Protein AF-A0A7C0VNJ1-F1 (afdb_monomer_lite)

Foldseek 3Di:
DVVVLVVLLVVLVVQLVVLVVVDPPVPPDCVVSVVSVVSNVVSVVVNVVSVVVVVVVVVVVVD

Structure (mmCIF, N/CA/C/O backbone):
data_AF-A0A7C0VNJ1-F1
#
_entry.id   AF-A0A7C0VNJ1-F1
#
loop_
_atom_site.group_PDB
_atom_site.id
_atom_site.type_symbol
_atom_site.label_atom_id
_atom_site.label_alt_id
_atom_site.label_comp_id
_atom_site.label_asym_id
_atom_site.label_entity_id
_atom_site.label_seq_id
_atom_site.pdbx_PDB_ins_code
_atom_site.Cartn_x
_atom_site.Cartn_y
_atom_site.Cartn_z
_atom_site.occupancy
_atom_site.B_iso_or_equiv
_atom_site.auth_seq_id
_atom_site.auth_comp_id
_atom_site.auth_asym_id
_atom_site.auth_atom_id
_atom_site.pdbx_PDB_model_num
ATOM 1 N N . MET A 1 1 ? -20.283 2.193 9.062 1.00 63.22 1 MET A N 1
ATOM 2 C CA . MET A 1 1 ? -18.949 2.384 8.440 1.00 63.22 1 MET A CA 1
ATOM 3 C C . MET A 1 1 ? -18.298 1.108 7.890 1.00 63.22 1 MET A C 1
ATOM 5 O O . MET A 1 1 ? -17.543 1.206 6.932 1.00 63.22 1 MET A O 1
ATOM 9 N N . GLN A 1 2 ? -18.562 -0.091 8.432 1.00 69.69 2 GLN A N 1
ATOM 10 C CA . GLN A 1 2 ? -17.794 -1.295 8.059 1.00 69.69 2 GLN A CA 1
ATOM 11 C C . GLN A 1 2 ? -17.889 -1.704 6.577 1.00 69.69 2 GLN A C 1
ATOM 13 O O . GLN A 1 2 ? -16.876 -2.092 6.005 1.00 69.69 2 GLN A O 1
ATOM 18 N N . LYS A 1 3 ? -19.061 -1.559 5.938 1.00 77.69 3 LYS A N 1
ATOM 19 C CA . LYS A 1 3 ? -19.234 -1.838 4.498 1.00 77.69 3 LYS A CA 1
ATOM 20 C C . LYS A 1 3 ? -18.365 -0.920 3.631 1.00 77.69 3 LYS A C 1
ATOM 22 O O . LYS A 1 3 ? -17.608 -1.414 2.809 1.00 77.69 3 LYS A O 1
ATOM 27 N N . VAL A 1 4 ? -18.396 0.390 3.897 1.00 81.44 4 VAL A N 1
ATOM 28 C CA . VAL A 1 4 ? -17.561 1.392 3.206 1.00 81.44 4 VAL A CA 1
ATOM 29 C C . VAL A 1 4 ? -16.077 1.090 3.401 1.00 81.44 4 VAL A C 1
ATOM 31 O O . VAL A 1 4 ? -15.324 1.071 2.435 1.00 81.44 4 VAL A O 1
ATOM 34 N N . ARG A 1 5 ? -15.660 0.770 4.632 1.00 80.50 5 ARG A N 1
ATOM 35 C CA . ARG A 1 5 ? -14.275 0.384 4.933 1.00 80.50 5 ARG A CA 1
ATOM 36 C C . ARG A 1 5 ? -13.841 -0.839 4.124 1.00 80.50 5 ARG A C 1
ATOM 38 O O . ARG A 1 5 ? -12.756 -0.838 3.557 1.00 80.50 5 ARG A O 1
ATOM 45 N N . ASN A 1 6 ? -14.695 -1.858 4.037 1.00 84.69 6 ASN A N 1
ATOM 46 C CA . ASN A 1 6 ? -14.395 -3.068 3.276 1.00 84.69 6 ASN A CA 1
ATOM 47 C C . ASN A 1 6 ? -14.267 -2.778 1.773 1.00 84.69 6 ASN A C 1
ATOM 49 O O . ASN A 1 6 ? -13.339 -3.263 1.133 1.00 84.69 6 ASN A O 1
ATOM 53 N N . THR A 1 7 ? -15.144 -1.930 1.228 1.00 88.38 7 THR A N 1
ATOM 54 C CA . THR A 1 7 ? -15.072 -1.484 -0.170 1.00 88.38 7 THR A CA 1
ATOM 55 C C . THR A 1 7 ? -13.791 -0.702 -0.451 1.00 88.38 7 THR A C 1
ATOM 57 O O . THR A 1 7 ? -13.147 -0.955 -1.463 1.00 88.38 7 THR A O 1
ATOM 60 N N . VAL A 1 8 ? -13.378 0.206 0.440 1.00 87.81 8 VAL A N 1
ATOM 61 C CA . VAL A 1 8 ? -12.142 0.984 0.252 1.00 87.81 8 VAL A CA 1
ATOM 62 C C . VAL A 1 8 ? -10.898 0.105 0.356 1.00 87.81 8 VAL A C 1
ATOM 64 O O . VAL A 1 8 ? -9.992 0.264 -0.453 1.00 87.81 8 VAL A O 1
ATOM 67 N N . ILE A 1 9 ? -10.858 -0.859 1.282 1.00 87.50 9 ILE A N 1
ATOM 68 C CA . ILE A 1 9 ? -9.751 -1.827 1.361 1.00 87.50 9 ILE A CA 1
ATOM 69 C C . ILE A 1 9 ? -9.671 -2.658 0.073 1.00 87.50 9 ILE A C 1
ATOM 71 O O . ILE A 1 9 ? -8.584 -2.842 -0.471 1.00 87.50 9 ILE A O 1
ATOM 75 N N . MET A 1 10 ? -10.813 -3.114 -0.452 1.00 90.19 10 MET A N 1
ATOM 76 C CA . MET A 1 10 ? -10.872 -3.864 -1.710 1.00 90.19 10 MET A CA 1
ATOM 77 C C . MET A 1 10 ? -10.392 -3.023 -2.905 1.00 90.19 10 MET A C 1
ATOM 79 O O . MET A 1 10 ? -9.607 -3.502 -3.721 1.00 90.19 10 MET A O 1
ATOM 83 N N . LEU A 1 11 ? -10.806 -1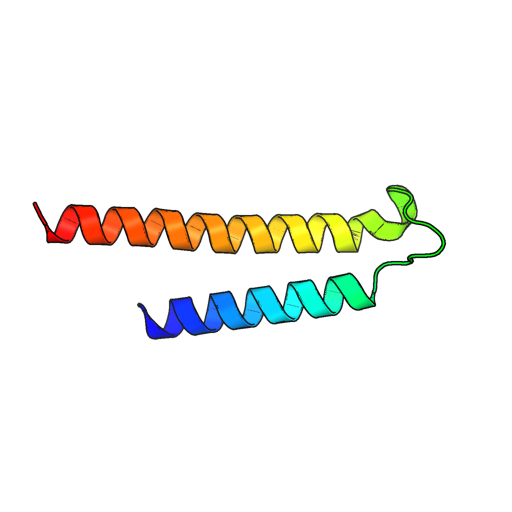.755 -2.981 1.00 91.19 11 LEU A N 1
ATOM 84 C CA . LEU A 1 11 ? -10.345 -0.804 -3.998 1.00 91.19 11 LEU A CA 1
ATOM 85 C C . LEU 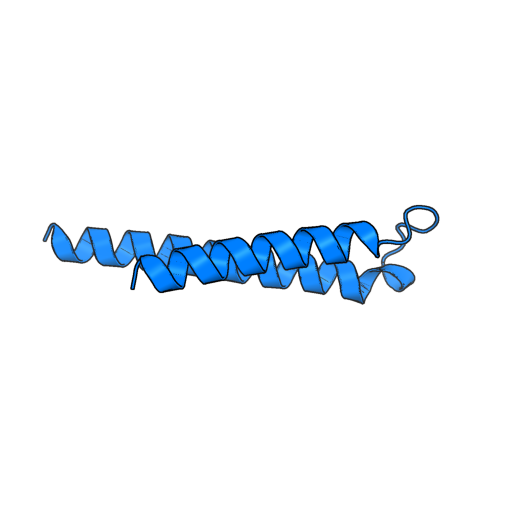A 1 11 ? -8.841 -0.536 -3.888 1.00 91.19 11 LEU A C 1
ATOM 87 O O . LEU A 1 11 ? -8.140 -0.580 -4.894 1.00 91.19 11 LEU A O 1
ATOM 91 N N . ALA A 1 12 ? -8.330 -0.311 -2.677 1.00 88.31 12 ALA A N 1
ATOM 92 C CA . ALA A 1 12 ? -6.907 -0.094 -2.438 1.00 88.31 12 ALA A CA 1
ATOM 93 C C . ALA A 1 12 ? -6.072 -1.307 -2.878 1.00 88.31 12 ALA A C 1
ATOM 95 O O . ALA A 1 12 ? -5.050 -1.137 -3.540 1.00 88.31 12 ALA A O 1
ATOM 96 N N . ALA A 1 13 ? -6.535 -2.528 -2.589 1.00 88.56 13 ALA A N 1
ATOM 97 C CA . ALA A 1 13 ? -5.884 -3.755 -3.043 1.00 88.56 13 ALA A CA 1
ATOM 98 C C . ALA A 1 13 ? -5.864 -3.871 -4.579 1.00 88.56 13 ALA A C 1
ATOM 100 O O . ALA A 1 13 ? -4.824 -4.186 -5.156 1.00 88.56 13 ALA A O 1
ATOM 101 N N . LEU A 1 14 ? -6.976 -3.553 -5.252 1.00 92.81 14 LEU A N 1
ATOM 102 C CA . LEU A 1 14 ? -7.047 -3.521 -6.718 1.00 92.81 14 LEU A CA 1
ATOM 103 C C . LEU A 1 14 ? -6.085 -2.495 -7.325 1.00 92.81 14 LEU A C 1
ATOM 105 O O . LEU A 1 14 ? -5.404 -2.792 -8.305 1.00 92.81 14 LEU A O 1
ATOM 109 N N . VAL A 1 15 ? -5.988 -1.304 -6.732 1.00 89.94 15 VAL A N 1
ATOM 110 C CA . VAL A 1 15 ? -5.062 -0.262 -7.193 1.00 89.94 15 VAL A CA 1
ATOM 111 C C . VAL A 1 15 ? -3.609 -0.695 -7.002 1.00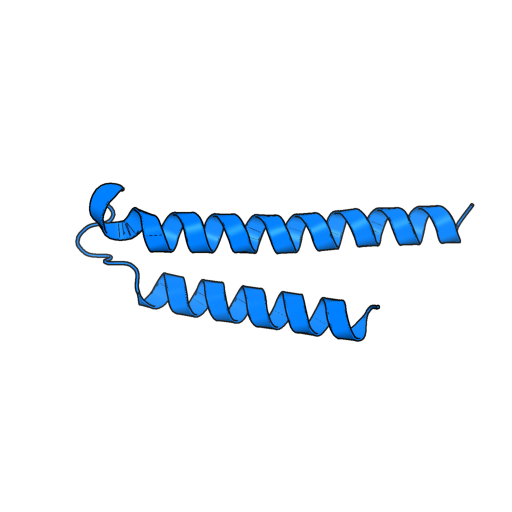 89.94 15 VAL A C 1
ATOM 113 O O . VAL A 1 15 ? 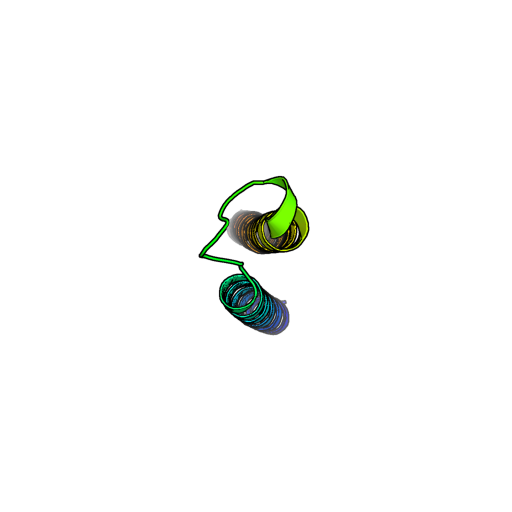-2.793 -0.468 -7.893 1.00 89.94 15 VAL A O 1
ATOM 116 N N . ILE A 1 16 ? -3.275 -1.352 -5.886 1.00 89.81 16 ILE A N 1
ATOM 117 C CA . ILE A 1 16 ? -1.933 -1.910 -5.663 1.00 89.81 16 ILE A CA 1
ATOM 118 C C . ILE A 1 16 ? -1.605 -2.953 -6.736 1.00 89.81 16 ILE A C 1
ATOM 120 O O . ILE A 1 16 ? -0.532 -2.884 -7.328 1.00 89.81 16 ILE A O 1
ATOM 124 N N . LEU A 1 17 ? -2.532 -3.867 -7.040 1.00 91.19 17 LEU A N 1
ATOM 125 C CA . LEU A 1 17 ? -2.347 -4.863 -8.100 1.00 91.19 17 LEU A CA 1
ATOM 126 C C . LEU A 1 17 ? -2.137 -4.209 -9.472 1.00 91.19 17 LEU A C 1
ATOM 128 O O . LEU A 1 17 ? -1.208 -4.573 -10.185 1.00 91.19 17 LEU A O 1
ATOM 132 N N . ALA A 1 18 ? -2.940 -3.202 -9.821 1.00 90.19 18 ALA A N 1
ATOM 133 C CA . ALA A 1 18 ? -2.775 -2.467 -11.073 1.00 90.19 18 ALA A CA 1
ATOM 134 C C . ALA A 1 18 ? -1.417 -1.749 -11.150 1.00 90.19 18 ALA A C 1
ATOM 136 O O . ALA A 1 18 ? -0.756 -1.780 -12.186 1.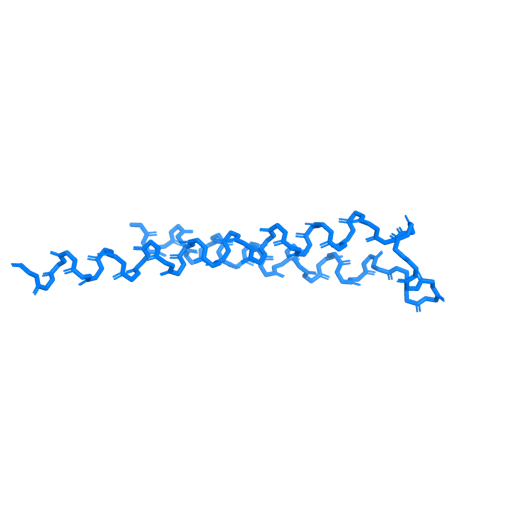00 90.19 18 ALA A O 1
ATOM 137 N N . ARG A 1 19 ? -0.967 -1.138 -10.044 1.00 86.62 19 ARG A N 1
ATOM 138 C CA . ARG A 1 19 ? 0.357 -0.505 -9.967 1.00 86.62 19 ARG A CA 1
ATOM 139 C C . ARG A 1 19 ? 1.486 -1.517 -10.097 1.00 86.62 19 ARG A C 1
ATOM 141 O O . ARG A 1 19 ? 2.448 -1.203 -10.782 1.00 86.62 19 ARG A O 1
ATOM 148 N N . LEU A 1 20 ? 1.362 -2.703 -9.497 1.00 85.12 20 LEU A N 1
ATOM 149 C CA . LEU A 1 20 ? 2.339 -3.787 -9.639 1.00 85.12 20 LEU A CA 1
ATOM 150 C C . LEU A 1 20 ? 2.472 -4.234 -11.098 1.00 85.12 20 LEU A C 1
ATOM 152 O O . LEU A 1 20 ? 3.585 -4.366 -11.585 1.00 85.12 20 LEU A O 1
ATOM 156 N N . LEU A 1 21 ? 1.362 -4.380 -11.825 1.00 87.19 21 LEU A N 1
ATOM 157 C CA . LEU A 1 21 ? 1.397 -4.741 -13.249 1.00 87.19 21 LEU A CA 1
ATOM 158 C C . LEU A 1 21 ? 2.023 -3.656 -14.142 1.00 87.19 21 LEU A C 1
ATOM 160 O O . LEU A 1 21 ? 2.533 -3.972 -15.210 1.00 87.19 21 LEU A O 1
ATOM 164 N N . MET A 1 22 ? 1.978 -2.392 -13.716 1.00 84.25 22 MET A N 1
ATOM 165 C CA . MET A 1 22 ? 2.594 -1.260 -14.420 1.00 84.25 22 MET A CA 1
ATOM 166 C C . MET A 1 22 ? 4.052 -1.000 -14.024 1.00 84.25 22 MET A C 1
ATOM 168 O O . MET A 1 22 ? 4.650 -0.065 -14.550 1.00 84.25 22 MET A O 1
ATOM 172 N N . ILE A 1 23 ? 4.621 -1.752 -13.077 1.00 87.06 23 ILE A N 1
ATOM 173 C CA . ILE A 1 23 ? 6.041 -1.612 -12.742 1.00 87.06 23 ILE A CA 1
ATOM 174 C C . ILE A 1 23 ? 6.871 -2.121 -13.915 1.00 87.06 23 ILE A C 1
ATOM 176 O O . ILE A 1 23 ? 6.687 -3.245 -14.384 1.00 87.06 23 ILE A O 1
ATOM 180 N N . ASP A 1 24 ? 7.826 -1.302 -14.348 1.00 82.62 24 ASP A N 1
ATOM 181 C CA . ASP A 1 24 ? 8.880 -1.772 -15.231 1.00 82.62 24 ASP A CA 1
ATOM 182 C C . ASP A 1 24 ? 9.841 -2.638 -14.406 1.00 82.62 24 ASP A C 1
ATOM 184 O O . ASP A 1 24 ? 10.676 -2.144 -13.643 1.00 82.62 24 ASP A O 1
ATOM 188 N N . TYR A 1 25 ? 9.675 -3.955 -14.520 1.00 80.81 25 TYR A N 1
ATOM 189 C CA . TYR A 1 25 ? 10.517 -4.937 -13.841 1.00 80.81 25 TYR A CA 1
ATOM 190 C C . TYR A 1 25 ? 11.899 -5.098 -14.491 1.00 80.81 25 TYR A C 1
ATOM 192 O O . TYR A 1 25 ? 12.786 -5.676 -13.864 1.00 80.81 25 TYR A O 1
ATOM 200 N N . ALA A 1 26 ? 12.107 -4.594 -15.713 1.00 82.38 26 ALA A N 1
ATOM 201 C CA . ALA A 1 26 ? 13.421 -4.573 -16.352 1.00 82.38 26 ALA A CA 1
ATOM 202 C C . ALA A 1 26 ? 14.287 -3.435 -15.787 1.00 82.38 26 ALA A C 1
ATOM 204 O O . ALA A 1 26 ? 15.497 -3.598 -15.637 1.00 82.38 26 ALA A O 1
ATOM 205 N N . ASN A 1 27 ? 13.662 -2.319 -15.397 1.00 79.88 27 ASN A N 1
ATOM 206 C CA . ASN A 1 27 ? 14.299 -1.206 -14.701 1.00 79.88 27 ASN A CA 1
ATOM 207 C C . ASN A 1 27 ? 13.608 -0.894 -13.368 1.00 79.88 27 ASN A C 1
ATOM 209 O O . ASN A 1 27 ? 12.865 0.073 -13.233 1.00 79.88 27 ASN A O 1
ATOM 213 N N . LEU A 1 28 ? 13.967 -1.635 -12.314 1.00 80.38 28 LEU A N 1
ATOM 214 C CA . LEU A 1 28 ? 13.508 -1.377 -10.935 1.00 80.38 28 LEU A CA 1
ATOM 215 C C . LEU A 1 28 ? 14.017 -0.051 -10.332 1.00 80.38 28 LEU A C 1
ATOM 217 O O . LEU A 1 28 ? 13.713 0.266 -9.176 1.00 80.38 28 LEU A O 1
ATOM 221 N N . GLY A 1 29 ? 14.783 0.725 -11.101 1.00 85.25 29 GLY A N 1
ATOM 222 C CA . GLY A 1 29 ? 15.314 2.019 -10.710 1.00 85.25 29 GLY A CA 1
ATOM 223 C C . GLY A 1 29 ? 14.223 2.966 -10.219 1.00 85.25 29 GLY A C 1
ATOM 224 O O . GLY A 1 29 ? 13.115 3.025 -10.753 1.00 85.25 29 GLY A O 1
ATOM 225 N N . TRP A 1 30 ? 14.559 3.742 -9.186 1.00 77.00 30 TRP A N 1
ATOM 226 C CA . TRP A 1 30 ? 13.614 4.665 -8.567 1.00 77.00 30 TRP A CA 1
ATOM 227 C C . TRP A 1 30 ? 13.006 5.620 -9.593 1.00 77.00 30 TRP A C 1
ATOM 229 O O . TRP A 1 30 ? 11.804 5.810 -9.561 1.00 77.00 30 TRP A O 1
ATOM 239 N N . ALA A 1 31 ? 13.803 6.188 -10.509 1.00 81.81 31 ALA A N 1
ATOM 240 C CA . ALA A 1 31 ? 13.366 7.172 -11.506 1.00 81.81 31 ALA A CA 1
ATOM 241 C C . ALA A 1 31 ? 12.189 6.714 -12.380 1.00 81.81 31 ALA A C 1
ATOM 243 O O . ALA A 1 31 ? 11.228 7.471 -12.507 1.00 81.81 31 ALA A O 1
ATOM 244 N N . GLU A 1 32 ? 12.237 5.484 -12.882 1.00 84.12 32 GLU A N 1
ATOM 245 C CA . GLU A 1 32 ? 11.240 4.948 -13.811 1.00 84.12 32 GLU A CA 1
ATOM 246 C C . GLU A 1 32 ? 9.934 4.587 -13.092 1.00 84.12 32 GLU A C 1
ATOM 248 O O . GLU A 1 32 ? 8.834 4.858 -13.566 1.00 84.12 32 GLU A O 1
ATOM 253 N N . ASN A 1 33 ? 10.052 4.056 -11.871 1.00 86.00 33 ASN A N 1
ATOM 254 C CA . ASN A 1 33 ? 8.932 3.479 -11.132 1.00 86.00 33 ASN A CA 1
ATOM 255 C C . ASN A 1 33 ? 8.415 4.353 -9.974 1.00 86.00 33 ASN A C 1
ATOM 257 O O . ASN A 1 33 ? 7.580 3.889 -9.192 1.00 86.00 33 ASN A O 1
ATOM 261 N N . ARG A 1 34 ? 8.840 5.628 -9.855 1.00 85.94 34 ARG A N 1
ATOM 262 C CA . ARG A 1 34 ? 8.419 6.533 -8.751 1.00 85.94 34 ARG A CA 1
ATOM 263 C C . ARG A 1 34 ? 6.909 6.573 -8.590 1.00 85.94 34 ARG A C 1
ATOM 265 O O . ARG A 1 34 ? 6.411 6.518 -7.471 1.00 85.94 34 ARG A O 1
ATOM 272 N N . GLY A 1 35 ? 6.185 6.667 -9.706 1.00 85.56 35 GLY A N 1
ATOM 273 C CA . GLY A 1 35 ? 4.726 6.736 -9.700 1.00 85.56 35 GLY A CA 1
ATOM 274 C C . GLY A 1 35 ? 4.085 5.480 -9.109 1.00 85.56 35 GLY A C 1
ATOM 275 O O . GLY A 1 35 ? 3.168 5.584 -8.294 1.00 85.56 35 GLY A O 1
ATOM 276 N N . SER A 1 36 ? 4.591 4.299 -9.466 1.00 86.12 36 SER A N 1
ATOM 277 C CA . SER A 1 36 ? 4.092 3.029 -8.934 1.00 86.12 36 SER A CA 1
ATOM 278 C C . SER A 1 36 ? 4.482 2.834 -7.472 1.00 86.12 36 SER A C 1
ATOM 280 O O . SER A 1 36 ? 3.616 2.492 -6.668 1.00 86.12 36 SER A O 1
ATOM 282 N N . TYR A 1 37 ? 5.718 3.155 -7.082 1.00 88.25 37 TYR A N 1
ATOM 283 C CA . TYR A 1 37 ? 6.152 3.077 -5.683 1.00 88.25 37 TYR A CA 1
ATOM 284 C C . TYR A 1 37 ? 5.375 4.030 -4.771 1.00 88.25 37 TYR A C 1
ATOM 286 O O . TYR A 1 37 ? 4.870 3.606 -3.732 1.00 88.25 37 TYR A O 1
ATOM 294 N N . LEU A 1 38 ? 5.207 5.293 -5.171 1.00 89.81 38 LEU A N 1
ATOM 295 C CA . LEU A 1 38 ? 4.414 6.266 -4.415 1.00 89.81 38 LEU A CA 1
ATOM 296 C C . LEU A 1 38 ? 2.936 5.868 -4.358 1.00 89.81 38 LEU A C 1
ATOM 298 O O . LEU A 1 38 ? 2.297 6.032 -3.319 1.00 89.81 38 LEU A O 1
ATOM 302 N N . GLY A 1 39 ? 2.401 5.299 -5.442 1.00 88.31 39 GLY A N 1
ATOM 303 C CA . GLY A 1 39 ? 1.041 4.768 -5.479 1.00 88.31 39 GLY A CA 1
ATOM 304 C C . GLY A 1 39 ? 0.834 3.626 -4.482 1.00 88.31 39 GLY A C 1
ATOM 305 O O . GLY A 1 39 ? -0.110 3.661 -3.693 1.00 88.31 39 GLY A O 1
ATOM 306 N N . ILE A 1 40 ? 1.741 2.646 -4.466 1.00 89.75 40 ILE A N 1
ATOM 307 C CA . ILE A 1 40 ? 1.702 1.515 -3.528 1.00 89.75 40 ILE A CA 1
ATOM 308 C C . ILE A 1 40 ? 1.862 2.007 -2.083 1.00 89.75 40 ILE A C 1
ATOM 310 O O . ILE A 1 40 ? 1.101 1.596 -1.204 1.00 89.75 40 ILE A O 1
ATOM 314 N N . LEU A 1 41 ? 2.799 2.927 -1.833 1.00 91.19 41 LEU A N 1
ATOM 315 C CA . LEU A 1 41 ? 3.034 3.507 -0.509 1.00 91.19 41 LEU A CA 1
ATOM 316 C C . LEU A 1 41 ? 1.796 4.250 0.014 1.00 91.19 41 LEU A C 1
ATOM 318 O O . LEU A 1 41 ? 1.386 4.046 1.156 1.00 91.19 41 LEU A O 1
ATOM 322 N N . SER A 1 42 ? 1.165 5.070 -0.829 1.00 91.88 42 SER A N 1
ATOM 323 C CA . SER A 1 42 ? -0.055 5.804 -0.484 1.00 91.88 42 SER A CA 1
ATOM 324 C C . SER A 1 42 ? -1.206 4.860 -0.128 1.00 91.88 42 SER A C 1
ATOM 326 O O . SER A 1 42 ? -1.824 5.012 0.925 1.00 91.88 42 SER A O 1
ATOM 328 N N . MET A 1 43 ? -1.456 3.833 -0.946 1.00 89.44 43 MET A N 1
ATOM 329 C CA . MET A 1 43 ? -2.516 2.856 -0.671 1.00 89.44 43 MET A CA 1
ATOM 330 C C . MET A 1 43 ? -2.240 2.051 0.606 1.00 89.44 43 MET A C 1
ATOM 332 O O . MET A 1 43 ? -3.159 1.784 1.381 1.00 89.44 43 MET A O 1
ATOM 336 N N . SER A 1 44 ? -0.972 1.742 0.882 1.00 89.88 44 SER A N 1
ATOM 337 C CA . SER A 1 44 ? -0.559 1.079 2.126 1.00 89.88 44 SER A CA 1
ATOM 338 C C . SER A 1 44 ? -0.849 1.946 3.358 1.00 89.88 44 SER A C 1
ATOM 340 O O . SER A 1 44 ? -1.373 1.453 4.358 1.00 89.88 44 SER A O 1
ATOM 342 N N . LEU A 1 45 ? -0.580 3.255 3.274 1.00 91.56 45 LEU A N 1
ATOM 343 C CA . LEU A 1 45 ? -0.907 4.228 4.322 1.00 91.56 45 LEU A CA 1
ATOM 344 C C . LEU A 1 45 ? -2.417 4.341 4.560 1.00 91.56 45 LEU A C 1
ATOM 346 O O . LEU A 1 45 ? -2.846 4.380 5.713 1.00 91.56 45 LEU A O 1
ATOM 350 N N . VAL A 1 46 ? -3.229 4.348 3.499 1.00 90.19 46 VAL A N 1
ATOM 351 C CA . VAL A 1 46 ? -4.698 4.375 3.615 1.00 90.19 46 VAL A CA 1
ATOM 352 C C . VAL A 1 46 ? -5.209 3.142 4.362 1.00 90.19 46 VAL A C 1
ATOM 354 O O . VAL A 1 46 ? -6.020 3.271 5.281 1.00 90.19 46 VAL A O 1
ATOM 357 N N . ILE A 1 47 ? -4.702 1.952 4.024 1.00 88.94 47 ILE A N 1
ATOM 358 C CA . ILE A 1 47 ? -5.065 0.710 4.720 1.00 88.94 47 ILE A CA 1
ATOM 359 C C . ILE A 1 47 ? -4.658 0.787 6.199 1.00 88.94 47 ILE A C 1
ATOM 361 O O . ILE A 1 47 ? -5.481 0.509 7.074 1.00 88.94 47 ILE A O 1
ATOM 365 N N . LEU A 1 48 ? -3.428 1.219 6.499 1.00 90.00 48 LEU A N 1
ATOM 366 C CA . LEU A 1 48 ? -2.948 1.383 7.876 1.00 90.00 48 LEU A CA 1
ATOM 367 C C . LEU A 1 48 ? -3.813 2.358 8.682 1.00 90.00 48 LEU A C 1
ATOM 369 O O . LEU A 1 48 ? -4.210 2.039 9.805 1.00 90.00 48 LEU A O 1
ATOM 373 N N . ALA A 1 49 ? -4.158 3.510 8.106 1.00 89.38 49 ALA A N 1
ATOM 374 C CA . ALA A 1 49 ? -5.031 4.490 8.740 1.00 89.38 49 ALA A CA 1
ATOM 375 C C . ALA A 1 49 ? -6.407 3.886 9.057 1.00 89.38 49 ALA A C 1
ATOM 377 O O . ALA A 1 49 ? -6.906 4.029 10.174 1.00 89.38 49 ALA A O 1
ATOM 378 N N . MET A 1 50 ? -6.993 3.132 8.121 1.00 85.62 50 MET A N 1
ATOM 379 C CA . MET A 1 50 ? -8.272 2.454 8.348 1.00 85.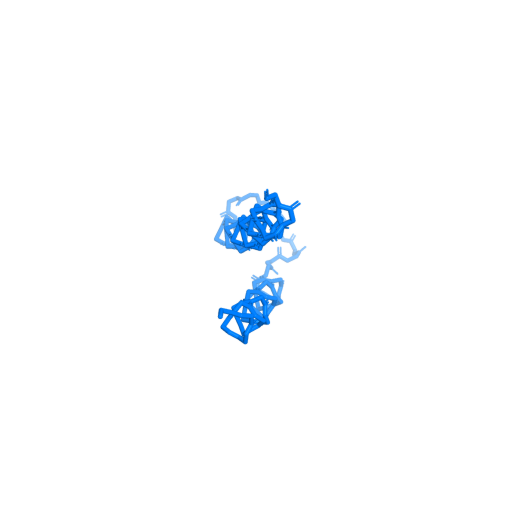62 50 MET A CA 1
ATOM 380 C C . MET A 1 50 ? -8.203 1.402 9.456 1.00 85.62 50 MET A C 1
ATOM 382 O O . MET A 1 50 ? -9.148 1.283 10.245 1.00 85.62 50 MET A O 1
ATOM 386 N N . VAL A 1 51 ? -7.102 0.650 9.552 1.00 86.06 51 VAL A N 1
ATOM 387 C CA . VAL A 1 51 ? -6.898 -0.313 10.645 1.00 86.06 51 VAL A CA 1
ATOM 388 C C . VAL A 1 51 ? -6.777 0.413 11.984 1.00 86.06 51 VAL A C 1
ATOM 390 O O . VAL A 1 51 ? -7.434 0.017 12.946 1.00 86.06 51 VAL A O 1
ATOM 393 N N . LEU A 1 52 ? -5.991 1.491 12.057 1.00 87.38 52 LEU A N 1
ATOM 394 C CA . LEU A 1 52 ? -5.805 2.270 13.285 1.00 87.38 52 LEU A CA 1
ATOM 395 C C . LEU A 1 52 ? -7.115 2.887 13.780 1.00 87.38 52 LEU A C 1
ATOM 397 O O . LEU A 1 52 ? -7.460 2.710 14.950 1.00 87.38 52 LEU A O 1
ATOM 401 N N . VAL A 1 53 ? -7.876 3.528 12.890 1.00 85.62 53 VAL A N 1
ATOM 402 C CA . VAL A 1 53 ? -9.196 4.091 13.217 1.00 85.62 53 VAL A CA 1
ATOM 403 C C . VAL A 1 53 ? -10.129 2.997 13.734 1.00 85.62 53 VAL A C 1
ATOM 405 O O . VAL A 1 53 ? -10.733 3.148 14.793 1.00 85.62 53 VAL A O 1
ATOM 408 N N . SER A 1 54 ? -10.162 1.839 13.070 1.00 80.38 54 SER A N 1
ATOM 409 C CA . SER A 1 54 ? -11.005 0.714 13.500 1.00 80.38 54 SER A CA 1
ATOM 410 C C . SER A 1 54 ? -10.617 0.169 14.879 1.00 80.38 54 SER A C 1
ATOM 412 O O . SER A 1 54 ? -11.483 -0.274 15.633 1.00 80.38 54 SER A O 1
ATOM 414 N N . ARG A 1 55 ? -9.323 0.180 15.231 1.00 80.88 55 ARG A N 1
ATOM 415 C CA . ARG A 1 55 ? -8.858 -0.219 16.571 1.00 80.88 55 ARG A CA 1
ATOM 416 C C . ARG A 1 55 ? -9.284 0.787 17.638 1.00 80.88 55 ARG A C 1
ATOM 418 O O . ARG A 1 55 ? -9.610 0.367 18.744 1.00 80.88 55 ARG A O 1
ATOM 425 N N . GLN A 1 56 ? -9.295 2.081 17.323 1.00 80.50 56 GLN A N 1
ATOM 426 C CA . GLN A 1 56 ? -9.741 3.120 18.254 1.00 80.50 56 GLN A CA 1
ATOM 427 C C . GLN A 1 56 ? -11.256 3.089 18.482 1.00 80.50 56 GLN A C 1
ATOM 429 O O . GLN A 1 56 ? -11.686 3.205 19.628 1.00 80.50 56 GLN A O 1
ATOM 434 N N . GLU A 1 57 ? -12.055 2.870 17.432 1.00 74.94 57 GLU A N 1
ATOM 435 C CA . GLU A 1 57 ? -13.514 2.721 17.548 1.00 74.94 57 GLU A CA 1
ATOM 436 C C . GLU A 1 57 ? -13.882 1.566 18.491 1.00 74.94 57 GLU A C 1
ATOM 438 O O . GLU A 1 57 ? -14.638 1.761 19.438 1.00 74.94 57 GLU A O 1
ATOM 443 N N . LYS A 1 58 ? -13.248 0.396 18.325 1.00 69.12 58 LYS A N 1
ATOM 444 C CA . LYS A 1 58 ? -13.457 -0.759 19.217 1.00 69.12 58 LYS A CA 1
ATOM 445 C C . LYS A 1 58 ? -13.035 -0.506 20.666 1.00 69.12 58 LYS A C 1
ATOM 447 O O . LYS A 1 58 ? -13.561 -1.132 21.579 1.00 69.12 58 LYS A O 1
ATOM 452 N N . LYS A 1 59 ? -12.058 0.377 20.888 1.00 71.44 59 LYS A N 1
ATOM 453 C CA . LYS A 1 59 ? -11.584 0.726 22.234 1.00 71.44 59 LYS A CA 1
ATOM 454 C C . LYS A 1 59 ? -12.550 1.674 22.952 1.00 71.44 59 LYS A C 1
ATOM 456 O O . LYS A 1 59 ? -12.643 1.604 24.168 1.00 71.44 59 LYS A O 1
ATOM 461 N N . LYS A 1 60 ? -13.259 2.530 22.205 1.00 65.50 60 LYS A N 1
ATOM 462 C CA . LYS A 1 60 ? -14.326 3.399 22.729 1.00 65.50 60 LYS A CA 1
ATOM 463 C C . LYS A 1 60 ? -15.625 2.648 23.024 1.00 65.50 60 LYS A C 1
ATOM 465 O O . LYS A 1 60 ? -16.353 3.076 23.899 1.00 65.50 60 LYS A O 1
ATOM 470 N N . GLU A 1 61 ? -15.915 1.570 22.300 1.00 62.66 61 GLU A N 1
ATOM 471 C CA . GLU A 1 61 ? -17.128 0.760 22.511 1.00 62.66 61 GLU A CA 1
ATOM 472 C C . GLU A 1 61 ? -17.052 -0.127 23.772 1.00 62.66 61 GLU A C 1
ATOM 474 O O . GLU A 1 61 ? -18.079 -0.481 24.334 1.00 62.66 61 GLU A O 1
ATOM 479 N N . ASN A 1 62 ? -15.841 -0.455 24.241 1.00 56.53 62 ASN A N 1
ATOM 480 C CA . ASN A 1 62 ? -15.588 -1.300 25.420 1.00 56.53 62 ASN A CA 1
ATOM 481 C C . ASN A 1 62 ? -15.224 -0.512 26.699 1.00 56.53 62 ASN A C 1
ATOM 483 O O . ASN A 1 62 ? -14.687 -1.106 27.637 1.00 56.53 62 ASN A O 1
ATOM 487 N N . SER A 1 63 ? -15.439 0.806 26.727 1.00 50.72 63 SER A N 1
ATOM 488 C CA . SER A 1 63 ? -15.171 1.675 27.883 1.00 50.72 63 SER A CA 1
ATOM 489 C C . SER A 1 63 ? -16.427 2.402 28.320 1.00 50.72 63 SER A C 1
ATOM 491 O O . SER A 1 63 ? -16.445 2.768 29.514 1.00 50.72 63 SER A O 1
#

Secondary structure (DSSP, 8-state):
-HHHHHHHHHHHHHHHHHHHHTS-SS---HHHHHHHHHHHHHHHHHHHHHHHHHHHHHHHHT-

Sequence (63 aa):
MQKVRNTVIMLAALVILARLLMIDYANLGWAENRGSYLGILSMSLVILAMVLVSRQEKKKENS

Radius of gyration: 15.37 Å; chains: 1; bounding box: 34×12×44 Å

pLDDT: mean 83.29, std 8.78, range [50.72, 92.81]